Protein AF-A0A956ESA0-F1 (afdb_monomer)

Secondary structure (DSSP, 8-state):
------------PPPPP-PPPP----HHHHHHHHHHHHHHHHHHHHHHHHHHHHHHHTTTTS-SSEEEEEEEEE--------HHHHHHHHHHHTT-SSPPSEEEEEETTEEEEE-TTS-EEEEETTT-EEEEEEEEE-HHHHHHHHHHTTTTGGGT---

Nearest PDB structures (foldseek):
  7q3d-assembly1_A  TM=7.750E-01  e=1.533E+00  Homo sapiens
  7ycx-assembly1_K  TM=2.652E-01  e=1.057E-01  Homo sapiens
  5v8w-assembly2_D  TM=3.444E-01  e=6.955E-01  Homo sapiens
  7bfq-assembly1_B  TM=2.692E-01  e=4.829E-01  Homo sapiens
  7t3b-assembly1_E  TM=1.910E-01  e=1.442E+00  Homo sapiens

Foldseek 3Di:
DDDDDDPDDDPDDDDDDDDDDDDDPPVVVVVVVVVVVVVVVVVVLVVLLVVLVVQVVCCVVPNLFKDKDKDKDAQAADPDDDQQVVQVSLCVSVVPPFGFPDWAAPDPQWIWTATPQQKIWIAGRHGRMIIIIGIDTPVSSNVSNCVNVVVVVVVPDPD

Solvent-accessible surface area (backbone atoms only — not comparable to full-atom values): 9514 Å² total; per-residue (Å²): 134,89,83,88,84,79,86,81,83,74,82,79,76,80,76,79,81,81,77,78,81,79,81,76,78,67,59,68,64,50,53,51,52,50,52,51,53,49,47,53,51,51,52,52,50,50,53,51,50,52,54,28,52,53,41,60,74,39,40,89,83,45,57,57,41,44,45,83,44,78,48,80,48,74,74,49,57,55,97,67,84,53,50,69,59,46,38,50,51,53,32,60,77,68,63,51,94,62,66,66,70,47,57,45,77,77,51,101,50,32,31,40,34,34,35,82,79,61,33,37,33,41,36,29,36,78,67,13,42,30,44,35,40,33,59,46,72,35,62,70,49,37,50,42,36,41,59,70,71,50,72,58,54,75,82,77,56,90,125

Structure (mmCIF, N/CA/C/O backbone):
data_AF-A0A956ESA0-F1
#
_entry.id   AF-A0A956ESA0-F1
#
loop_
_atom_site.group_PDB
_atom_site.id
_atom_site.type_symbol
_atom_site.label_atom_id
_atom_site.label_alt_id
_atom_site.label_comp_id
_atom_site.label_asym_id
_atom_site.label_entity_id
_atom_site.label_seq_id
_atom_site.pdbx_PDB_ins_code
_atom_site.Cartn_x
_atom_site.Cartn_y
_atom_site.Cartn_z
_atom_site.occupancy
_atom_site.B_iso_or_equiv
_atom_site.auth_seq_id
_atom_site.auth_comp_id
_atom_site.auth_asym_id
_atom_site.auth_atom_id
_atom_site.pdbx_PDB_model_num
ATOM 1 N N . MET A 1 1 ? 108.215 -12.595 -37.452 1.00 40.91 1 MET A N 1
ATOM 2 C CA . MET A 1 1 ? 108.091 -11.361 -36.658 1.00 40.91 1 MET A CA 1
ATOM 3 C C . MET A 1 1 ? 106.618 -11.185 -36.362 1.00 40.91 1 MET A C 1
ATOM 5 O O . MET A 1 1 ? 105.825 -11.243 -37.292 1.00 40.91 1 MET A O 1
ATOM 9 N N . SER A 1 2 ? 106.279 -11.131 -35.085 1.00 50.38 2 SER A N 1
ATOM 10 C CA . SER A 1 2 ? 104.951 -10.883 -34.528 1.00 50.38 2 SER A CA 1
ATOM 11 C C . SER A 1 2 ? 104.383 -9.552 -35.022 1.00 50.38 2 SER A C 1
ATOM 13 O O . SER A 1 2 ? 105.165 -8.621 -35.127 1.00 50.38 2 SER A O 1
ATOM 15 N N . GLU A 1 3 ? 103.069 -9.438 -35.227 1.00 49.62 3 GLU A N 1
ATOM 16 C CA . GLU A 1 3 ? 102.300 -8.302 -34.699 1.00 49.62 3 GLU A CA 1
ATOM 17 C C . GLU A 1 3 ? 100.796 -8.611 -34.734 1.00 49.62 3 GLU A C 1
ATOM 19 O O . GLU A 1 3 ? 100.263 -9.172 -35.689 1.00 49.62 3 GLU A O 1
ATOM 24 N N . THR A 1 4 ? 100.151 -8.323 -33.613 1.00 55.06 4 THR A N 1
ATOM 25 C CA . THR A 1 4 ? 98.722 -8.438 -33.328 1.00 55.06 4 THR A CA 1
ATOM 26 C C . THR A 1 4 ? 97.945 -7.328 -34.023 1.00 55.06 4 THR A C 1
ATOM 28 O O . THR A 1 4 ? 98.370 -6.181 -33.927 1.00 55.06 4 THR A O 1
ATOM 31 N N . ASP A 1 5 ? 96.763 -7.615 -34.571 1.00 53.38 5 ASP A N 1
ATOM 32 C CA . ASP A 1 5 ? 95.717 -6.592 -34.594 1.00 53.38 5 ASP A CA 1
ATOM 33 C C . ASP A 1 5 ? 94.330 -7.192 -34.342 1.00 53.38 5 ASP A C 1
ATOM 35 O O . ASP A 1 5 ? 93.989 -8.290 -34.784 1.00 53.38 5 ASP A O 1
ATOM 39 N N . THR A 1 6 ? 93.588 -6.484 -33.508 1.00 59.25 6 THR A N 1
ATOM 40 C CA . THR A 1 6 ? 92.369 -6.904 -32.816 1.00 59.25 6 THR A CA 1
ATOM 41 C C . THR A 1 6 ? 91.166 -6.725 -33.743 1.00 59.25 6 THR A C 1
ATOM 43 O O . THR A 1 6 ? 91.068 -5.673 -34.369 1.00 59.25 6 THR A O 1
ATOM 46 N N . PRO A 1 7 ? 90.197 -7.658 -33.837 1.00 55.59 7 PRO A N 1
ATOM 47 C CA . PRO A 1 7 ? 88.960 -7.346 -34.533 1.00 55.59 7 PRO A CA 1
ATOM 48 C C . PRO A 1 7 ? 88.103 -6.445 -33.637 1.00 55.59 7 PRO A C 1
ATOM 50 O O . PRO A 1 7 ? 87.658 -6.837 -32.558 1.00 55.59 7 PRO A O 1
ATOM 53 N N . GLU A 1 8 ? 87.922 -5.217 -34.105 1.00 58.00 8 GLU A N 1
ATOM 54 C CA . GLU A 1 8 ? 87.064 -4.168 -33.566 1.00 58.00 8 GLU A CA 1
ATOM 55 C C . GLU A 1 8 ? 85.619 -4.682 -33.393 1.00 58.00 8 GLU A C 1
ATOM 57 O O . GLU A 1 8 ? 84.937 -5.049 -34.355 1.00 58.00 8 GLU A O 1
ATOM 62 N N . ASP A 1 9 ? 85.163 -4.752 -32.140 1.00 58.34 9 ASP A N 1
ATOM 63 C CA . ASP A 1 9 ? 83.815 -5.177 -31.757 1.00 58.34 9 ASP A CA 1
ATOM 64 C C . ASP A 1 9 ? 82.790 -4.144 -32.246 1.00 58.34 9 ASP A C 1
ATOM 66 O O . ASP A 1 9 ? 82.629 -3.056 -31.690 1.00 58.34 9 ASP A O 1
ATOM 70 N N . THR A 1 10 ? 82.114 -4.462 -33.348 1.00 58.53 10 THR A N 1
ATOM 71 C CA . THR A 1 10 ? 81.068 -3.612 -33.914 1.00 58.53 10 THR A CA 1
ATOM 72 C C . THR A 1 10 ? 79.851 -3.643 -32.982 1.00 58.53 10 THR A C 1
ATOM 74 O O . THR A 1 10 ? 79.296 -4.723 -32.750 1.00 58.53 10 THR A O 1
ATOM 77 N N . PRO A 1 11 ? 79.341 -2.505 -32.470 1.00 56.19 11 PRO A N 1
ATOM 78 C CA . PRO A 1 11 ? 78.202 -2.536 -31.566 1.00 56.19 11 PRO A CA 1
ATOM 79 C C . PRO A 1 11 ? 76.953 -2.975 -32.336 1.00 56.19 11 PRO A C 1
ATOM 81 O O . PRO A 1 11 ? 76.399 -2.236 -33.153 1.00 56.19 11 PRO A O 1
ATOM 84 N N . LYS A 1 12 ? 76.481 -4.197 -32.065 1.00 59.91 12 LYS A N 1
ATOM 85 C CA . LYS A 1 12 ? 75.192 -4.703 -32.554 1.00 59.91 12 LYS A CA 1
ATOM 86 C C . LYS A 1 12 ? 74.085 -3.753 -32.085 1.00 59.91 12 LYS A C 1
ATOM 88 O O . LYS A 1 12 ? 73.730 -3.723 -30.905 1.00 59.91 12 LYS A O 1
ATOM 93 N N . ALA A 1 13 ? 73.541 -2.969 -33.014 1.00 60.22 13 ALA A N 1
ATOM 94 C CA . ALA A 1 13 ? 72.432 -2.061 -32.758 1.00 60.22 13 ALA A CA 1
ATOM 95 C C . ALA A 1 13 ? 71.250 -2.828 -32.136 1.00 60.22 13 ALA A C 1
ATOM 97 O O . ALA A 1 13 ? 70.755 -3.808 -32.700 1.00 60.22 13 ALA A O 1
ATOM 98 N N . LYS A 1 14 ? 70.796 -2.391 -30.954 1.00 62.66 14 LYS A N 1
ATOM 99 C CA . LYS A 1 14 ? 69.600 -2.938 -30.302 1.00 62.66 14 LYS A CA 1
ATOM 100 C C . LYS A 1 14 ? 68.391 -2.715 -31.215 1.00 62.66 14 LYS A C 1
ATOM 102 O O . LYS A 1 14 ? 68.065 -1.582 -31.556 1.00 62.66 14 LYS A O 1
ATOM 107 N N . SER A 1 15 ? 67.736 -3.809 -31.596 1.00 56.75 15 SER A N 1
ATOM 108 C CA . SER A 1 15 ? 66.503 -3.800 -32.389 1.00 56.75 15 SER A CA 1
ATOM 109 C C . SER A 1 15 ? 65.405 -2.997 -31.664 1.00 56.75 15 SER A C 1
ATOM 111 O O . SER A 1 15 ? 65.262 -3.158 -30.447 1.00 56.75 15 SER A O 1
ATOM 113 N N . PRO A 1 16 ? 64.634 -2.124 -32.343 1.00 56.75 16 PRO A N 1
ATOM 114 C CA . PRO A 1 16 ? 63.650 -1.281 -31.674 1.00 56.75 16 PRO A CA 1
ATOM 115 C C . PRO A 1 16 ? 62.495 -2.131 -31.131 1.00 56.75 16 PRO A C 1
ATOM 117 O O . PRO A 1 16 ? 61.918 -2.961 -31.836 1.00 56.75 16 PRO A O 1
ATOM 120 N N . ALA A 1 17 ? 62.157 -1.921 -29.856 1.00 64.81 17 ALA A N 1
ATOM 121 C CA . ALA A 1 17 ? 61.054 -2.595 -29.183 1.00 64.81 17 ALA A CA 1
ATOM 122 C C . ALA A 1 17 ? 59.740 -2.400 -29.962 1.00 64.81 17 ALA A C 1
ATOM 124 O O . ALA A 1 17 ? 59.294 -1.274 -30.186 1.00 64.81 17 ALA A O 1
ATOM 125 N N . GLN A 1 18 ? 59.114 -3.505 -30.373 1.00 65.19 18 GLN A N 1
ATOM 126 C CA . GLN A 1 18 ? 57.852 -3.493 -31.110 1.00 65.19 18 GLN A CA 1
ATOM 127 C C . GLN A 1 18 ? 56.739 -2.886 -30.239 1.00 65.19 18 GLN A C 1
ATOM 129 O O . GLN A 1 18 ? 56.363 -3.438 -29.202 1.00 65.19 18 GLN A O 1
ATOM 134 N N . ALA A 1 19 ? 56.197 -1.739 -30.655 1.00 67.50 19 ALA A N 1
ATOM 135 C CA . ALA A 1 19 ? 55.071 -1.105 -29.979 1.00 67.50 19 ALA A CA 1
ATOM 136 C C . ALA A 1 19 ? 53.807 -1.975 -30.116 1.00 67.50 19 ALA A C 1
ATOM 138 O O . ALA A 1 19 ? 53.374 -2.297 -31.224 1.00 67.50 19 ALA A O 1
ATOM 139 N N . LYS A 1 20 ? 53.193 -2.349 -28.984 1.00 67.56 20 LYS A N 1
ATOM 140 C CA . LYS A 1 20 ? 51.954 -3.146 -28.963 1.00 67.56 20 LYS A CA 1
ATOM 141 C C . LYS A 1 20 ? 50.825 -2.391 -29.691 1.00 67.56 20 LYS A C 1
ATOM 143 O O . LYS A 1 20 ? 50.603 -1.214 -29.391 1.00 67.56 20 LYS A O 1
ATOM 148 N N . PRO A 1 21 ? 50.070 -3.031 -30.603 1.00 63.75 21 PRO A N 1
ATOM 149 C CA . PRO A 1 21 ? 49.022 -2.346 -31.350 1.00 63.75 21 PRO A CA 1
ATOM 150 C C . PRO A 1 21 ? 47.895 -1.897 -30.410 1.00 63.75 21 PRO A C 1
ATOM 152 O O . PRO A 1 21 ? 47.328 -2.698 -29.662 1.00 63.75 21 PRO A O 1
ATOM 155 N N . LYS A 1 22 ? 47.538 -0.607 -30.457 1.00 69.25 22 LYS A N 1
ATOM 156 C CA . LYS A 1 22 ? 46.385 -0.074 -29.717 1.00 69.25 22 LYS A CA 1
ATOM 157 C C . LYS A 1 22 ? 45.102 -0.684 -30.291 1.00 69.25 22 LYS A C 1
ATOM 159 O O . LYS A 1 22 ? 44.777 -0.467 -31.460 1.00 69.25 22 LYS A O 1
ATOM 164 N N . LYS A 1 23 ? 44.363 -1.450 -29.478 1.00 71.69 23 LYS A N 1
ATOM 165 C CA . LYS A 1 23 ? 43.055 -2.006 -29.864 1.00 71.69 23 LYS A CA 1
ATOM 166 C C . LYS A 1 23 ? 42.113 -0.855 -30.232 1.00 71.69 23 LYS A C 1
ATOM 168 O O . LYS A 1 23 ? 41.747 -0.055 -29.377 1.00 71.69 23 LYS A O 1
ATOM 173 N N . LYS A 1 24 ? 41.704 -0.780 -31.501 1.00 73.00 24 LYS A N 1
ATOM 174 C CA . LYS A 1 24 ? 40.678 0.170 -31.949 1.00 73.00 24 LYS A CA 1
ATOM 175 C C . LYS A 1 24 ? 39.338 -0.238 -31.330 1.00 73.00 24 LYS A C 1
ATOM 177 O O . LYS A 1 24 ? 38.847 -1.337 -31.593 1.00 73.00 24 LYS A O 1
ATOM 182 N N . LEU A 1 25 ? 38.761 0.631 -30.500 1.00 72.44 25 LEU A N 1
ATOM 183 C CA . LEU A 1 25 ? 37.412 0.449 -29.964 1.00 72.44 25 LEU A CA 1
ATOM 184 C C . LEU A 1 25 ? 36.427 0.308 -31.129 1.00 72.44 25 LEU A C 1
ATOM 186 O O . LEU A 1 25 ? 36.334 1.176 -31.998 1.00 72.44 25 LEU A O 1
ATOM 190 N N . LYS A 1 26 ? 35.693 -0.806 -31.168 1.00 81.31 26 LYS A N 1
ATOM 191 C CA . LYS A 1 26 ? 34.692 -1.058 -32.206 1.00 81.31 26 LYS A CA 1
ATOM 192 C C . LYS A 1 26 ? 33.419 -0.276 -31.860 1.00 81.31 26 LYS A C 1
ATOM 194 O O . LYS A 1 26 ? 32.505 -0.822 -31.261 1.00 81.31 26 LYS A O 1
ATOM 199 N N . TRP A 1 27 ? 33.346 0.996 -32.242 1.00 87.50 27 TRP A N 1
ATOM 200 C CA . TRP A 1 27 ? 32.209 1.879 -31.927 1.00 87.50 27 TRP A CA 1
ATOM 201 C C . TRP A 1 27 ? 30.866 1.399 -32.500 1.00 87.50 27 TRP A C 1
ATOM 203 O O . TRP A 1 27 ? 29.841 1.447 -31.833 1.00 87.50 27 TRP A O 1
ATOM 213 N N . ARG A 1 28 ? 30.865 0.866 -33.727 1.00 89.50 28 ARG A N 1
ATOM 214 C CA . ARG A 1 28 ? 29.639 0.414 -34.414 1.00 89.50 28 ARG A CA 1
ATOM 215 C C . ARG A 1 28 ? 28.867 -0.690 -33.665 1.00 89.50 28 ARG A C 1
ATOM 217 O O . ARG A 1 28 ? 27.652 -0.560 -33.544 1.00 89.50 28 ARG A O 1
ATOM 224 N N . PRO A 1 29 ? 29.492 -1.790 -33.194 1.00 91.31 29 PRO A N 1
ATOM 225 C CA . PRO A 1 29 ? 28.771 -2.790 -32.405 1.00 91.31 29 PRO A CA 1
ATOM 226 C C . PRO A 1 29 ? 28.303 -2.257 -31.047 1.00 91.31 29 PRO A C 1
ATOM 228 O O . PRO A 1 29 ? 27.215 -2.629 -30.628 1.00 91.31 29 PRO A O 1
ATOM 231 N N . TRP A 1 30 ? 29.050 -1.348 -30.412 1.00 94.12 30 TRP A N 1
ATOM 232 C CA . TRP A 1 30 ? 28.623 -0.701 -29.166 1.00 94.12 30 TRP A CA 1
ATOM 233 C C . TRP A 1 30 ? 27.371 0.157 -29.354 1.00 94.12 30 TRP A C 1
ATOM 235 O O . 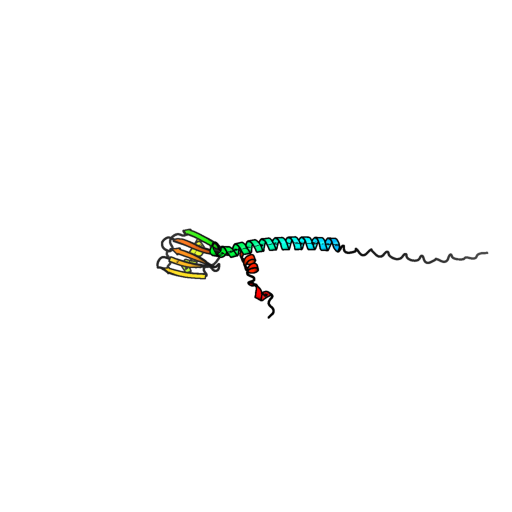TRP A 1 30 ? 26.416 0.007 -28.603 1.00 94.12 30 TRP A O 1
ATOM 245 N N . ILE A 1 31 ? 27.329 0.984 -30.402 1.00 95.44 31 ILE A N 1
ATOM 246 C CA . ILE A 1 31 ? 26.148 1.799 -30.724 1.00 95.44 31 ILE A CA 1
ATOM 247 C C . ILE A 1 31 ? 24.934 0.915 -31.028 1.00 95.44 31 ILE A C 1
ATOM 249 O O . ILE A 1 31 ? 23.838 1.221 -30.574 1.00 95.44 31 ILE A O 1
ATOM 253 N N . ARG A 1 32 ? 25.104 -0.196 -31.761 1.00 94.50 32 ARG A N 1
ATOM 254 C CA . ARG A 1 32 ? 23.985 -1.123 -32.016 1.00 94.50 32 ARG A CA 1
ATOM 255 C C . ARG A 1 32 ? 23.478 -1.793 -30.748 1.00 94.50 32 ARG A C 1
ATOM 257 O O . ARG A 1 32 ? 22.268 -1.905 -30.597 1.00 94.50 32 ARG A O 1
ATOM 264 N N . ALA A 1 33 ? 24.382 -2.246 -29.880 1.00 95.19 33 ALA A N 1
ATOM 265 C CA . ALA A 1 33 ? 24.000 -2.835 -28.602 1.00 95.19 33 ALA A CA 1
ATOM 266 C C . ALA A 1 33 ? 23.216 -1.813 -27.770 1.00 95.19 33 ALA A C 1
ATOM 268 O O . ALA A 1 33 ? 22.081 -2.079 -27.400 1.00 95.19 33 ALA A O 1
ATOM 269 N N . LEU A 1 34 ? 23.754 -0.600 -27.624 1.00 96.19 34 LEU A N 1
ATOM 270 C CA . LEU A 1 34 ? 23.100 0.474 -26.887 1.00 96.19 34 LEU A CA 1
ATOM 271 C C . LEU A 1 34 ? 21.736 0.857 -27.483 1.00 96.19 34 LEU A C 1
ATOM 273 O O . LEU A 1 34 ? 20.768 0.976 -26.746 1.00 96.19 34 LEU A O 1
ATOM 277 N N . HIS A 1 35 ? 21.631 1.023 -28.806 1.00 96.00 35 HIS A N 1
ATOM 278 C CA . HIS A 1 35 ? 20.364 1.364 -29.458 1.00 96.00 35 HIS A CA 1
ATOM 279 C C . HIS A 1 35 ? 19.306 0.279 -29.254 1.00 96.00 35 HIS A C 1
ATOM 281 O O . HIS A 1 35 ? 18.153 0.595 -28.981 1.00 96.00 35 HIS A O 1
ATOM 287 N N . ARG A 1 36 ? 19.696 -0.997 -29.354 1.00 96.44 36 ARG A N 1
ATOM 288 C CA . ARG A 1 36 ? 18.799 -2.122 -29.083 1.00 96.44 36 ARG A CA 1
ATOM 289 C C . ARG A 1 36 ? 18.324 -2.101 -27.633 1.00 96.44 36 ARG A C 1
ATOM 291 O O . ARG A 1 36 ? 17.131 -2.238 -27.392 1.00 96.44 36 ARG A O 1
ATOM 298 N N . ASP A 1 37 ? 19.239 -1.911 -26.690 1.00 97.38 37 ASP A N 1
ATOM 299 C CA . ASP A 1 37 ? 18.923 -1.969 -25.264 1.00 97.38 37 ASP A CA 1
ATOM 300 C C . ASP A 1 37 ? 18.045 -0.767 -24.848 1.00 97.38 37 ASP A C 1
ATOM 302 O O . ASP A 1 37 ? 17.044 -0.945 -24.154 1.00 97.38 37 ASP A O 1
ATOM 306 N N . ILE A 1 38 ? 18.324 0.436 -25.371 1.00 97.56 38 ILE A N 1
ATOM 307 C CA . ILE A 1 38 ? 17.446 1.615 -25.234 1.00 97.56 38 ILE A CA 1
ATOM 308 C C . ILE A 1 38 ? 16.093 1.374 -25.912 1.00 97.56 38 ILE A C 1
ATOM 310 O O . ILE A 1 38 ? 15.062 1.768 -25.375 1.00 97.56 38 ILE A O 1
ATOM 314 N N . GLY A 1 39 ? 16.073 0.724 -27.076 1.00 96.94 39 GLY A N 1
ATOM 315 C CA . GLY A 1 39 ? 14.842 0.382 -27.784 1.00 96.94 39 GLY A CA 1
ATOM 316 C C . GLY A 1 39 ? 13.946 -0.550 -26.968 1.00 96.94 39 GLY A C 1
ATOM 317 O O . GLY A 1 39 ? 12.759 -0.274 -26.811 1.00 96.94 39 GLY A O 1
ATOM 318 N N . TYR A 1 40 ? 14.510 -1.609 -26.380 1.00 97.44 40 TYR A N 1
ATOM 319 C CA . TYR A 1 40 ? 13.775 -2.499 -25.476 1.00 97.44 40 TYR A CA 1
ATOM 320 C C . TYR A 1 40 ? 13.263 -1.765 -24.239 1.00 97.44 40 TYR A C 1
ATOM 322 O O . TYR A 1 40 ? 12.116 -1.965 -23.843 1.00 97.44 40 TYR A O 1
ATOM 330 N N . PHE A 1 41 ? 14.073 -0.871 -23.673 1.00 96.12 41 PHE A N 1
ATOM 331 C CA . PHE A 1 41 ? 13.644 -0.022 -22.570 1.00 96.12 41 PHE A CA 1
ATOM 332 C C . PHE A 1 41 ? 12.470 0.889 -22.963 1.00 96.12 41 PHE A C 1
ATOM 334 O O . PHE A 1 41 ? 11.476 0.946 -22.243 1.00 96.12 41 PHE A O 1
ATOM 341 N N . ALA A 1 42 ? 12.540 1.545 -24.124 1.00 96.56 42 ALA A N 1
ATOM 342 C CA . ALA A 1 42 ? 11.480 2.416 -24.623 1.00 96.56 42 ALA A CA 1
ATOM 343 C C . ALA A 1 42 ? 10.166 1.654 -24.847 1.00 96.56 42 ALA A C 1
ATOM 345 O O . ALA A 1 42 ? 9.120 2.115 -24.399 1.00 96.56 42 ALA A O 1
ATOM 346 N N . ILE A 1 43 ? 10.219 0.466 -25.462 1.00 97.25 43 ILE A N 1
ATOM 347 C CA . ILE A 1 43 ? 9.037 -0.389 -25.658 1.00 97.25 43 ILE A CA 1
ATOM 348 C C . ILE A 1 43 ? 8.441 -0.803 -24.307 1.00 97.25 43 ILE A C 1
ATOM 350 O O . ILE A 1 43 ? 7.232 -0.690 -24.110 1.00 97.25 43 ILE A O 1
ATOM 354 N N . GLY A 1 44 ? 9.279 -1.241 -23.360 1.00 94.94 44 GLY A N 1
ATOM 355 C CA . GLY A 1 44 ? 8.835 -1.594 -22.010 1.00 94.94 44 GLY A CA 1
ATOM 356 C C . GLY A 1 44 ? 8.142 -0.425 -21.307 1.00 94.94 44 GLY A C 1
ATOM 357 O O . GLY A 1 44 ? 7.046 -0.588 -20.772 1.00 94.94 44 GLY A O 1
ATOM 358 N N . LEU A 1 45 ? 8.727 0.775 -21.383 1.00 91.56 45 LEU A N 1
ATOM 359 C CA . LEU A 1 45 ? 8.105 1.995 -20.868 1.00 91.56 45 LEU A CA 1
ATOM 360 C C . LEU A 1 45 ? 6.771 2.301 -21.552 1.00 91.56 45 LEU A C 1
ATOM 362 O O . LEU A 1 45 ? 5.822 2.659 -20.862 1.00 91.56 45 LEU A O 1
ATOM 366 N N . THR 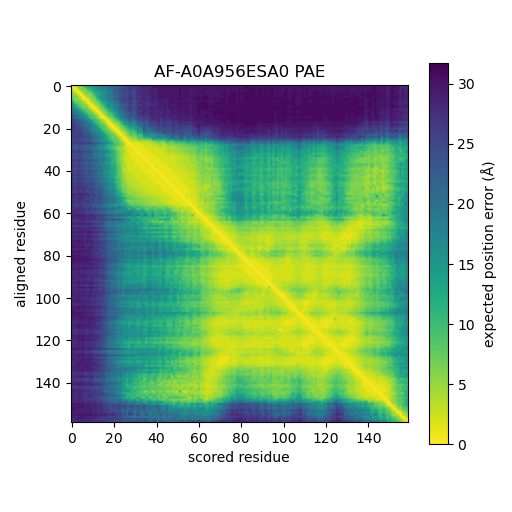A 1 46 ? 6.668 2.147 -22.875 1.00 92.38 46 THR A N 1
ATOM 367 C CA . THR A 1 46 ? 5.407 2.358 -23.601 1.00 92.38 46 THR A CA 1
ATOM 368 C C . THR A 1 46 ? 4.307 1.429 -23.093 1.00 92.38 46 THR A C 1
ATOM 370 O O . THR A 1 46 ? 3.204 1.898 -22.821 1.00 92.38 46 THR A O 1
ATOM 373 N N . VAL A 1 47 ? 4.600 0.137 -22.908 1.00 92.38 47 VAL A N 1
ATOM 374 C CA . VAL A 1 47 ? 3.624 -0.832 -22.381 1.00 92.38 47 VAL A CA 1
ATOM 375 C C . VAL A 1 47 ? 3.197 -0.462 -20.960 1.00 92.38 47 VAL A C 1
ATOM 377 O O . VAL A 1 47 ? 2.001 -0.391 -20.685 1.00 92.38 47 VAL A O 1
ATOM 380 N N . ILE A 1 48 ? 4.149 -0.161 -20.069 1.00 88.88 48 ILE A N 1
ATOM 381 C CA . ILE A 1 48 ? 3.850 0.264 -18.691 1.00 88.88 48 ILE A CA 1
ATOM 382 C C . ILE A 1 48 ? 2.985 1.531 -18.690 1.00 88.88 48 ILE A C 1
ATOM 384 O O . ILE A 1 48 ? 2.024 1.621 -17.929 1.00 88.88 48 ILE A O 1
ATOM 388 N N . TYR A 1 49 ? 3.290 2.501 -19.554 1.00 86.56 49 TYR A N 1
ATOM 389 C CA . TYR A 1 49 ? 2.554 3.759 -19.638 1.00 86.56 49 TYR A CA 1
ATOM 390 C C . TYR A 1 49 ? 1.130 3.568 -20.169 1.00 86.56 49 TYR A C 1
ATOM 392 O O . TYR A 1 49 ? 0.201 4.183 -19.649 1.00 86.56 49 TYR A O 1
ATOM 400 N N . ALA A 1 50 ? 0.945 2.692 -21.160 1.00 88.81 50 ALA A N 1
ATOM 401 C CA . ALA A 1 50 ? -0.369 2.349 -21.693 1.00 88.81 50 ALA A CA 1
ATOM 402 C C . ALA A 1 50 ? -1.243 1.646 -20.642 1.00 88.81 50 ALA A C 1
ATOM 404 O O . ALA A 1 50 ? -2.388 2.043 -20.431 1.00 88.81 50 ALA A O 1
ATOM 405 N N . LEU A 1 51 ? -0.690 0.651 -19.938 1.00 86.62 51 LEU A N 1
ATOM 406 C CA . LEU A 1 51 ? -1.392 -0.043 -18.852 1.00 86.62 51 LEU A CA 1
ATOM 407 C C . LEU A 1 51 ? -1.716 0.901 -17.689 1.00 86.62 51 LEU A C 1
ATOM 409 O O . LEU A 1 51 ? -2.810 0.837 -17.138 1.00 86.62 51 LEU A O 1
ATOM 413 N N . SER A 1 52 ? -0.792 1.803 -17.346 1.00 83.56 52 SER A N 1
ATOM 414 C CA . SER A 1 52 ? -1.016 2.841 -16.337 1.00 83.56 52 SER A CA 1
ATOM 415 C C . SER A 1 52 ? -2.168 3.768 -16.733 1.00 83.56 52 SER A C 1
ATOM 417 O O . SER A 1 52 ? -3.079 3.976 -15.940 1.00 83.56 52 SER A O 1
ATOM 419 N N . GLY A 1 53 ? -2.196 4.252 -17.979 1.00 82.12 53 GLY A N 1
ATOM 420 C CA . GLY A 1 53 ? -3.291 5.088 -18.479 1.00 82.12 53 GLY A CA 1
ATOM 421 C C . GLY A 1 53 ? -4.652 4.388 -18.421 1.00 82.12 53 GLY A C 1
ATOM 422 O O . GLY A 1 53 ? -5.630 4.989 -17.984 1.00 82.12 53 GLY A O 1
ATOM 423 N N . LEU A 1 54 ? -4.707 3.100 -18.780 1.00 84.31 54 LEU A N 1
ATOM 424 C CA . LEU A 1 54 ? -5.924 2.294 -18.642 1.00 84.31 54 LEU A CA 1
ATOM 425 C C . LEU A 1 54 ? -6.357 2.176 -17.173 1.00 84.31 54 LEU A C 1
ATOM 427 O O . LEU A 1 54 ? -7.521 2.405 -16.854 1.00 84.31 54 LEU A O 1
ATOM 431 N N . A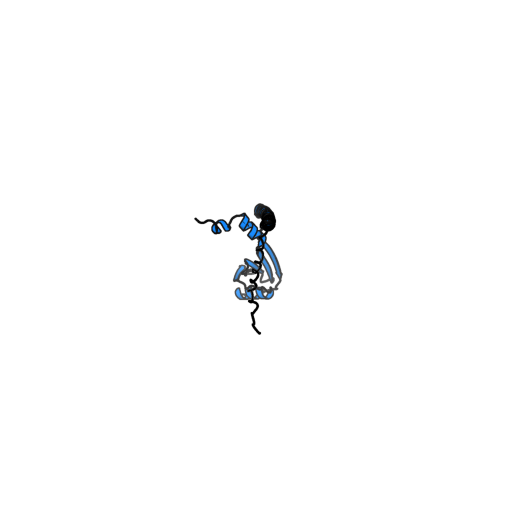LA A 1 55 ? -5.419 1.858 -16.280 1.00 82.25 55 ALA A N 1
ATOM 432 C CA . ALA A 1 55 ? -5.680 1.710 -14.853 1.00 82.25 55 ALA A CA 1
ATOM 433 C C . ALA A 1 55 ? -6.211 3.010 -14.224 1.00 82.25 55 ALA A C 1
ATOM 435 O O . ALA A 1 55 ? -7.154 2.980 -13.440 1.00 82.25 55 ALA A O 1
ATOM 436 N N . VAL A 1 56 ? -5.647 4.159 -14.601 1.00 79.69 56 VAL A N 1
ATOM 437 C CA . VAL A 1 56 ? -6.103 5.479 -14.137 1.00 79.69 56 VAL A CA 1
ATOM 438 C C . VAL A 1 56 ? -7.481 5.825 -14.675 1.00 79.69 56 VAL A C 1
ATOM 440 O O . VAL A 1 56 ? -8.297 6.371 -13.938 1.00 79.69 56 VAL A O 1
ATOM 443 N N . ASN A 1 57 ? -7.759 5.507 -15.938 1.00 83.69 57 ASN A N 1
ATOM 444 C CA . ASN A 1 57 ? -9.064 5.767 -16.535 1.00 83.69 57 ASN A CA 1
ATOM 445 C C . ASN A 1 57 ? -10.193 5.005 -15.818 1.00 83.69 57 ASN A C 1
ATOM 447 O O . ASN A 1 57 ? -11.304 5.514 -15.718 1.00 83.69 57 ASN A O 1
ATOM 451 N N . HIS A 1 58 ? -9.892 3.825 -15.271 1.00 82.62 58 HIS A N 1
ATOM 452 C CA . HIS A 1 58 ? -10.829 2.996 -14.508 1.00 82.62 58 HIS A CA 1
ATOM 453 C C . HIS A 1 58 ? -10.788 3.224 -12.989 1.00 82.62 58 HIS A C 1
ATOM 455 O O . HIS A 1 58 ? -11.367 2.438 -12.246 1.00 82.62 58 HIS A O 1
ATOM 461 N N . ILE A 1 59 ? -10.159 4.301 -12.499 1.00 81.44 59 ILE A N 1
ATOM 462 C CA . ILE A 1 59 ? -10.018 4.542 -11.050 1.00 81.44 59 ILE A CA 1
ATOM 463 C C . ILE A 1 59 ? -11.357 4.641 -10.301 1.00 81.44 59 ILE A C 1
ATOM 465 O O . ILE A 1 59 ? -11.412 4.355 -9.109 1.00 81.44 59 ILE A O 1
ATOM 469 N N . ALA A 1 60 ? -12.429 5.042 -10.994 1.00 76.75 60 ALA A N 1
ATOM 470 C CA . ALA A 1 60 ? -13.776 5.094 -10.431 1.00 76.75 60 ALA A CA 1
ATOM 471 C C . ALA A 1 60 ? -14.411 3.700 -10.270 1.00 76.75 60 ALA A C 1
ATOM 473 O O . ALA A 1 60 ? -15.226 3.511 -9.372 1.00 76.75 60 ALA A O 1
ATOM 474 N N . ASP A 1 61 ? -14.022 2.738 -11.111 1.00 81.19 61 ASP A N 1
ATOM 475 C CA . ASP A 1 61 ? -14.507 1.355 -11.062 1.00 81.19 61 ASP A CA 1
ATOM 476 C C . ASP A 1 61 ? -13.664 0.503 -10.099 1.00 81.19 61 ASP A C 1
ATOM 478 O O . ASP A 1 61 ? -14.164 -0.408 -9.441 1.00 81.19 61 ASP A O 1
ATOM 482 N N . TRP A 1 62 ? -12.361 0.786 -10.025 1.00 76.81 62 TRP A N 1
ATOM 483 C CA . TRP A 1 62 ? -11.394 0.050 -9.221 1.00 76.81 62 TRP A CA 1
ATOM 484 C C . TRP A 1 62 ? -10.180 0.920 -8.918 1.00 76.81 62 TRP A C 1
ATOM 486 O O . TRP A 1 62 ? -9.544 1.423 -9.840 1.00 76.81 62 TRP A O 1
ATOM 496 N N . ASP A 1 63 ? -9.795 1.043 -7.645 1.00 82.00 63 ASP A N 1
ATOM 497 C CA . ASP A 1 63 ? -8.567 1.754 -7.287 1.00 82.00 63 ASP A CA 1
ATOM 498 C C . ASP A 1 63 ? -7.334 0.923 -7.697 1.00 82.00 63 ASP A C 1
ATOM 500 O O . ASP A 1 63 ? -7.071 -0.131 -7.106 1.00 82.00 63 ASP A O 1
ATOM 504 N N . PRO A 1 64 ? -6.535 1.358 -8.691 1.00 79.69 64 PRO A N 1
ATOM 505 C CA . PRO A 1 64 ? -5.350 0.627 -9.113 1.00 79.69 64 PRO A CA 1
ATOM 506 C C . PRO A 1 64 ? -4.188 0.791 -8.126 1.00 79.69 64 PRO A C 1
ATOM 508 O O . PRO A 1 64 ? -3.268 -0.030 -8.127 1.00 79.69 64 PRO A O 1
ATOM 511 N N . ASN A 1 65 ? -4.210 1.832 -7.288 1.00 81.75 65 ASN A N 1
ATOM 512 C CA . ASN A 1 65 ? -3.127 2.160 -6.368 1.00 81.75 65 ASN A CA 1
ATOM 513 C C . ASN A 1 65 ? -3.173 1.327 -5.093 1.00 81.75 65 ASN A C 1
ATOM 515 O O . ASN A 1 65 ? -2.120 1.159 -4.478 1.00 81.75 65 ASN A O 1
ATOM 519 N N . PHE A 1 66 ? -4.349 0.828 -4.708 1.00 85.50 66 PHE A N 1
ATOM 520 C CA . PHE A 1 66 ? -4.558 0.130 -3.446 1.00 85.50 66 PHE A CA 1
ATOM 521 C C . PHE A 1 66 ? -5.334 -1.177 -3.625 1.00 85.50 66 PHE A C 1
ATOM 523 O O . PHE A 1 66 ? -6.233 -1.298 -4.457 1.00 85.50 66 PHE A O 1
ATOM 530 N N . THR A 1 67 ? -4.980 -2.178 -2.828 1.00 85.06 67 THR A N 1
ATOM 531 C CA . THR A 1 67 ? -5.798 -3.369 -2.597 1.00 85.06 67 THR A CA 1
ATOM 532 C C . THR A 1 67 ? -6.537 -3.179 -1.281 1.00 85.06 67 THR A C 1
ATOM 534 O O . THR A 1 67 ? -5.902 -2.881 -0.274 1.00 85.06 67 THR A O 1
ATOM 537 N N . GLN A 1 68 ? -7.860 -3.348 -1.298 1.00 87.62 68 GLN A N 1
ATOM 538 C CA . GLN A 1 68 ? -8.671 -3.342 -0.082 1.00 87.62 68 GLN A CA 1
ATOM 539 C C . GLN A 1 68 ? -8.440 -4.642 0.686 1.00 87.62 68 GLN A C 1
ATOM 541 O O . GLN A 1 68 ? -8.441 -5.722 0.091 1.00 87.62 68 GLN A O 1
ATOM 546 N N . ILE A 1 69 ? -8.251 -4.526 1.992 1.00 89.25 69 ILE A N 1
ATOM 547 C CA . ILE A 1 69 ? -8.151 -5.644 2.920 1.00 89.25 69 ILE A CA 1
ATOM 548 C C . ILE A 1 69 ? -9.419 -5.636 3.754 1.00 89.25 69 ILE A C 1
ATOM 550 O O . ILE A 1 69 ? -9.739 -4.629 4.379 1.00 89.25 69 ILE A O 1
ATOM 554 N N . GLU A 1 70 ? -10.120 -6.763 3.751 1.00 92.88 70 GLU A N 1
ATOM 555 C CA . GLU A 1 70 ? -11.199 -7.043 4.688 1.00 92.88 70 GLU A CA 1
ATOM 556 C C . GLU A 1 70 ? -10.986 -8.454 5.231 1.00 92.88 70 GLU A C 1
ATOM 558 O O . GLU A 1 70 ? -11.025 -9.431 4.476 1.00 92.88 70 GLU A O 1
ATOM 563 N N . GLN A 1 71 ? -10.699 -8.568 6.525 1.00 92.56 71 GLN A N 1
ATOM 564 C CA . GLN A 1 71 ? -10.458 -9.850 7.184 1.00 92.56 71 GLN A CA 1
ATOM 565 C C . GLN A 1 71 ? -11.276 -9.933 8.467 1.00 92.56 71 GLN A C 1
ATOM 567 O O . GLN A 1 71 ? -11.462 -8.948 9.173 1.00 92.56 71 GLN A O 1
ATOM 572 N N . ARG A 1 72 ? -11.822 -11.117 8.744 1.00 94.50 72 ARG A N 1
ATOM 573 C CA . ARG A 1 72 ? -12.659 -11.361 9.919 1.00 94.50 72 ARG A CA 1
ATOM 574 C C . ARG A 1 72 ? -11.958 -12.353 10.822 1.00 94.50 72 ARG A C 1
ATOM 576 O O . ARG A 1 72 ? -11.556 -13.421 10.362 1.00 94.50 72 ARG A O 1
ATOM 583 N N . TYR A 1 73 ? -11.855 -11.999 12.091 1.00 93.81 73 TYR A N 1
ATOM 584 C CA . TYR A 1 73 ? -11.282 -12.841 13.126 1.00 93.81 73 TYR A CA 1
ATOM 585 C C . TYR A 1 73 ? -12.264 -12.994 14.272 1.00 93.81 73 TYR A C 1
ATOM 587 O O . TYR A 1 73 ? -13.160 -12.175 14.471 1.00 93.81 73 TYR A O 1
ATOM 595 N N . GLU A 1 74 ? -12.056 -14.041 15.052 1.00 93.31 74 GLU A N 1
ATOM 596 C CA . GLU A 1 74 ? -12.817 -14.298 16.260 1.00 93.31 74 GLU A CA 1
ATOM 597 C C . GLU A 1 74 ? -11.820 -14.605 17.369 1.00 93.31 74 GLU A C 1
ATOM 599 O O . GLU A 1 74 ? -11.086 -15.592 17.313 1.00 93.31 74 GLU A O 1
ATOM 604 N N . ILE A 1 75 ? -11.734 -13.697 18.338 1.00 92.69 75 ILE A N 1
ATOM 605 C CA . ILE A 1 75 ? -10.726 -13.741 19.403 1.00 92.69 75 ILE A CA 1
ATOM 606 C C . ILE A 1 75 ? -11.337 -14.045 20.778 1.00 92.69 75 ILE A C 1
ATOM 608 O O . ILE A 1 75 ? -10.629 -14.056 21.790 1.00 92.69 75 ILE A O 1
ATOM 612 N N . GLY A 1 76 ? -12.645 -14.319 20.809 1.00 89.62 76 GLY A N 1
ATOM 613 C CA . GLY A 1 76 ? -13.440 -14.508 22.019 1.00 89.62 76 GLY A CA 1
ATOM 614 C C . GLY A 1 76 ? -13.658 -13.207 22.803 1.00 89.62 76 GLY A C 1
ATOM 615 O O . GLY A 1 76 ? -12.942 -12.225 22.575 1.00 89.62 76 GLY A O 1
ATOM 616 N N . PRO A 1 77 ? -14.641 -13.187 23.718 1.00 91.44 77 PRO A N 1
ATOM 617 C CA . PRO A 1 77 ? -14.988 -11.998 24.487 1.00 91.44 77 PRO A CA 1
ATOM 618 C C . PRO A 1 77 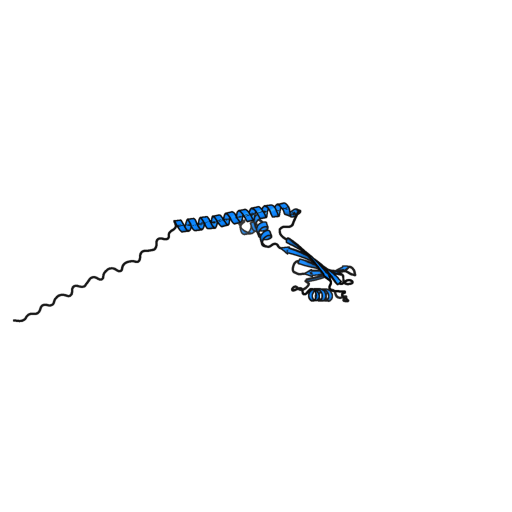? -13.791 -11.436 25.257 1.00 91.44 77 PRO A C 1
ATOM 620 O O . PRO A 1 77 ? -12.870 -12.166 25.648 1.00 91.44 77 PRO A O 1
ATOM 623 N N . ILE A 1 78 ? -13.809 -10.121 25.453 1.00 90.44 78 ILE A N 1
ATOM 624 C CA . ILE A 1 78 ? -12.780 -9.383 26.184 1.00 90.44 78 ILE A CA 1
ATOM 625 C C . ILE A 1 78 ? -13.450 -8.754 27.403 1.00 90.44 78 ILE A C 1
ATOM 627 O O . ILE A 1 78 ? -14.284 -7.867 27.261 1.00 90.44 78 ILE A O 1
ATOM 631 N N . GLU A 1 79 ? -13.090 -9.231 28.591 1.00 86.94 79 GLU A N 1
ATOM 632 C CA . GLU A 1 79 ? -13.529 -8.659 29.868 1.00 86.94 79 GLU A CA 1
ATOM 633 C C . GLU A 1 79 ? -12.472 -7.665 30.362 1.00 86.94 79 GLU A C 1
ATOM 635 O O . GLU A 1 79 ? -11.729 -7.936 31.300 1.00 86.94 79 GLU A O 1
ATOM 640 N N . GLU A 1 80 ? -12.349 -6.542 29.660 1.00 89.19 80 GLU A N 1
ATOM 641 C CA . GLU A 1 80 ? -11.462 -5.436 30.023 1.00 89.19 80 GLU A CA 1
ATOM 642 C C . GLU A 1 80 ? -12.169 -4.118 29.702 1.00 89.19 80 GLU A C 1
ATOM 644 O O . GLU A 1 80 ? -12.893 -4.024 28.711 1.00 89.19 80 GLU A O 1
ATOM 649 N N . GLU A 1 81 ? -11.980 -3.108 30.546 1.00 85.38 81 GLU A N 1
ATOM 650 C CA . GLU A 1 81 ? -12.605 -1.793 30.378 1.00 85.38 81 GLU A CA 1
ATOM 651 C C . GLU A 1 81 ? -11.620 -0.771 29.801 1.00 85.38 81 GLU A C 1
ATOM 653 O O . GLU A 1 81 ? -12.035 0.107 29.031 1.00 85.38 81 GLU A O 1
ATOM 658 N N . ASP A 1 82 ? -10.331 -0.922 30.132 1.00 90.19 82 ASP A N 1
ATOM 659 C CA . ASP A 1 82 ? -9.258 -0.034 29.695 1.00 90.19 82 ASP A CA 1
ATOM 660 C C . ASP A 1 82 ? -8.947 -0.198 28.201 1.00 90.19 82 ASP A C 1
ATOM 662 O O . ASP A 1 82 ? -8.595 -1.273 27.713 1.00 90.19 82 ASP A O 1
ATOM 666 N N . GLU A 1 83 ? -9.057 0.901 27.457 1.00 88.56 83 GLU A N 1
ATOM 667 C CA . GLU A 1 83 ? -8.929 0.911 25.996 1.00 88.56 83 GLU A CA 1
ATOM 668 C C . GLU A 1 83 ? -7.517 0.525 25.541 1.00 88.56 83 GLU A C 1
ATOM 670 O O . GLU A 1 83 ? -7.349 -0.244 24.590 1.00 88.56 83 GLU A O 1
ATOM 675 N N . GLU A 1 84 ? -6.487 0.978 26.260 1.00 88.50 84 GLU A N 1
ATOM 676 C CA . GLU A 1 84 ? -5.099 0.657 25.935 1.00 88.50 84 GLU A CA 1
ATOM 677 C C . GLU A 1 84 ? -4.798 -0.834 26.179 1.00 88.50 84 GLU A C 1
ATOM 679 O O . GLU A 1 84 ? -4.114 -1.482 25.376 1.00 88.50 84 GLU A O 1
ATOM 684 N N . ALA A 1 85 ? -5.327 -1.402 27.265 1.00 89.81 85 ALA A N 1
ATOM 685 C CA . ALA A 1 85 ? -5.238 -2.825 27.570 1.00 89.81 85 ALA A CA 1
ATOM 686 C C . ALA A 1 85 ? -5.980 -3.680 26.533 1.00 89.81 85 ALA A C 1
ATOM 688 O O . ALA A 1 85 ? -5.414 -4.665 26.047 1.00 89.81 85 ALA A O 1
ATOM 689 N N . ILE A 1 86 ? -7.184 -3.276 26.111 1.00 90.31 86 ILE A N 1
ATOM 690 C CA . ILE A 1 86 ? -7.933 -3.953 25.041 1.00 90.31 86 ILE A CA 1
ATOM 691 C C . ILE A 1 86 ? -7.114 -3.976 23.750 1.00 90.31 86 ILE A C 1
ATOM 693 O O . ILE A 1 86 ? -6.952 -5.040 23.149 1.00 90.31 86 ILE A O 1
ATOM 697 N N . GLY A 1 87 ? -6.537 -2.840 23.344 1.00 90.25 87 GLY A N 1
ATOM 698 C CA . GLY A 1 87 ? -5.682 -2.770 22.156 1.00 90.25 87 GLY A CA 1
ATOM 699 C C . GLY A 1 87 ? -4.519 -3.765 22.211 1.00 90.25 87 GLY A C 1
ATOM 700 O O . GLY A 1 87 ? -4.256 -4.474 21.237 1.00 90.25 87 GLY A O 1
ATOM 701 N N . LYS A 1 88 ? -3.850 -3.878 23.366 1.00 91.19 88 LYS A N 1
ATOM 702 C CA . LYS A 1 88 ? -2.752 -4.839 23.574 1.00 91.19 88 LYS A CA 1
ATOM 703 C C . LYS A 1 88 ? -3.227 -6.290 23.489 1.00 91.19 88 LYS A C 1
ATOM 705 O O . LYS A 1 88 ? -2.576 -7.086 22.816 1.00 91.19 88 LYS A O 1
ATOM 710 N N . ILE A 1 89 ? -4.361 -6.621 24.110 1.00 92.19 89 ILE A N 1
ATOM 711 C CA . ILE A 1 89 ? -4.952 -7.968 24.064 1.00 92.19 89 ILE A CA 1
ATOM 712 C C . ILE A 1 89 ? -5.300 -8.351 22.623 1.00 92.19 89 ILE A C 1
ATOM 714 O O . ILE A 1 89 ? -4.985 -9.455 22.181 1.00 92.19 89 ILE A O 1
ATOM 718 N N . VAL A 1 90 ? -5.931 -7.442 21.877 1.00 92.06 90 VAL A N 1
ATOM 719 C CA . VAL A 1 90 ? -6.291 -7.661 20.469 1.00 92.06 90 VAL A CA 1
ATOM 720 C C . VAL A 1 90 ? -5.034 -7.898 19.633 1.00 92.06 90 VAL A C 1
ATOM 722 O O . VAL A 1 90 ? -4.975 -8.874 18.884 1.00 92.06 90 VAL A O 1
ATOM 725 N N . ALA A 1 91 ? -4.005 -7.064 19.803 1.00 92.12 91 ALA A N 1
ATOM 726 C CA . ALA A 1 91 ? -2.744 -7.207 19.084 1.00 92.12 91 ALA A CA 1
ATOM 727 C C . ALA A 1 91 ? -2.028 -8.530 19.397 1.00 92.12 91 ALA A C 1
ATOM 729 O O . ALA A 1 91 ? -1.514 -9.181 18.487 1.00 92.12 91 ALA A O 1
ATOM 730 N N . GLU A 1 92 ? -2.034 -8.966 20.658 1.00 92.44 92 GLU A N 1
ATOM 731 C CA . GLU A 1 92 ? -1.443 -10.240 21.072 1.00 92.44 92 GLU A CA 1
ATOM 732 C C . GLU A 1 92 ? -2.217 -11.440 20.510 1.00 92.44 92 GLU A C 1
ATOM 734 O O . GLU A 1 92 ? -1.618 -12.341 19.916 1.00 92.44 92 GLU A O 1
ATOM 739 N N . LYS A 1 93 ? -3.553 -11.440 20.631 1.00 91.94 93 LYS A N 1
ATOM 740 C CA . LYS A 1 93 ? -4.409 -12.528 20.131 1.00 91.94 93 LYS A CA 1
ATOM 741 C C . LYS A 1 93 ? -4.324 -12.676 18.609 1.00 91.94 93 LYS A C 1
ATOM 743 O O . LYS A 1 93 ? -4.313 -13.801 18.111 1.00 91.94 93 LYS A O 1
ATOM 748 N N . LEU A 1 94 ? -4.217 -11.564 17.880 1.00 91.19 94 LEU A N 1
ATOM 749 C CA . LEU A 1 94 ? -4.047 -11.551 16.423 1.00 91.19 94 LEU A CA 1
ATOM 750 C C . LEU A 1 94 ? -2.585 -11.688 15.972 1.00 91.19 94 LEU A C 1
ATOM 752 O O . LEU A 1 94 ? -2.332 -11.791 14.773 1.00 91.19 94 LEU A O 1
ATOM 756 N N . LYS A 1 95 ? -1.627 -11.738 16.909 1.00 91.00 95 LYS A N 1
ATOM 757 C CA . LYS A 1 95 ? -0.179 -11.804 16.640 1.00 91.00 95 LYS A CA 1
ATOM 758 C C . LYS A 1 95 ? 0.288 -10.710 15.677 1.00 91.00 95 LYS A C 1
ATOM 760 O O . LYS A 1 95 ? 1.068 -10.973 14.761 1.00 91.00 95 LYS A O 1
ATOM 765 N N . LEU A 1 96 ? -0.207 -9.491 15.877 1.00 89.19 96 LEU A N 1
ATOM 766 C CA . LEU A 1 96 ? 0.183 -8.347 15.062 1.00 89.19 96 LEU A CA 1
ATOM 767 C C . LEU A 1 96 ? 1.657 -8.014 15.312 1.00 89.19 96 LEU A C 1
ATOM 769 O O . LEU A 1 96 ? 2.119 -7.974 16.452 1.00 89.19 96 LEU A O 1
ATOM 773 N N . GLU A 1 97 ? 2.401 -7.762 14.236 1.00 87.56 97 GLU A N 1
ATOM 774 C CA . GLU A 1 97 ? 3.793 -7.297 14.322 1.00 87.56 97 GLU A CA 1
ATOM 775 C C . GLU A 1 97 ? 3.873 -5.823 14.748 1.00 87.56 97 GLU A C 1
ATOM 777 O O . GLU A 1 97 ? 4.859 -5.382 15.341 1.00 87.56 97 GLU A O 1
ATOM 782 N N . GLU A 1 98 ? 2.823 -5.059 14.448 1.00 88.19 98 GLU A N 1
ATOM 783 C CA . GLU A 1 98 ? 2.705 -3.647 14.778 1.00 88.19 98 GLU A CA 1
ATOM 784 C C . GLU A 1 98 ? 1.902 -3.420 16.059 1.00 88.19 98 GLU A C 1
ATOM 786 O O . GLU A 1 98 ? 0.964 -4.147 16.385 1.00 88.19 98 GLU A O 1
ATOM 791 N N . LYS A 1 99 ? 2.294 -2.384 16.805 1.00 89.25 99 LYS A N 1
ATOM 792 C CA . LYS A 1 99 ? 1.579 -1.972 18.012 1.00 89.25 99 LYS A CA 1
ATOM 793 C C . LYS A 1 99 ? 0.401 -1.074 17.632 1.00 89.25 99 LYS A C 1
ATOM 795 O O . LYS A 1 99 ? 0.598 -0.198 16.787 1.00 89.25 99 LYS A O 1
ATOM 800 N N . PRO A 1 100 ? -0.761 -1.228 18.289 1.00 92.88 100 PRO A N 1
ATOM 801 C CA . PRO A 1 100 ? -1.855 -0.270 18.197 1.00 92.88 100 PRO A CA 1
ATOM 802 C C . PRO A 1 100 ? -1.367 1.163 18.402 1.00 92.88 100 PRO A C 1
ATOM 804 O O . PRO A 1 100 ? -0.616 1.433 19.342 1.00 92.88 100 PRO A O 1
ATOM 807 N N . GLN A 1 101 ? -1.766 2.058 17.503 1.00 91.19 101 GLN A N 1
ATOM 808 C CA . GLN A 1 101 ? -1.461 3.483 17.592 1.00 91.19 101 GLN A CA 1
ATOM 809 C C . GLN A 1 101 ? -2.478 4.207 18.470 1.00 91.19 101 GLN A C 1
ATOM 811 O O . GLN A 1 101 ? -2.089 5.046 19.278 1.00 91.19 101 GLN A O 1
ATOM 816 N N . ASP A 1 102 ? -3.756 3.888 18.280 1.00 91.25 102 ASP A N 1
ATOM 817 C CA . ASP A 1 102 ? -4.871 4.487 19.001 1.00 91.25 102 ASP A CA 1
ATOM 818 C C . ASP A 1 102 ? -5.989 3.456 19.174 1.00 91.25 102 ASP A C 1
ATOM 820 O O . ASP A 1 102 ? -6.129 2.542 18.353 1.00 91.25 102 ASP A O 1
ATOM 824 N N . VAL A 1 103 ? -6.763 3.596 20.244 1.00 93.31 103 VAL A N 1
ATOM 825 C CA . VAL A 1 103 ? -7.941 2.772 20.519 1.00 93.31 103 VAL A CA 1
ATOM 826 C C . VAL A 1 103 ? -9.074 3.712 20.877 1.00 93.31 103 VAL A C 1
ATOM 828 O O . VAL A 1 103 ? -8.973 4.463 21.838 1.00 93.31 103 VAL A O 1
ATOM 831 N N . TYR A 1 104 ? -10.148 3.668 20.098 1.00 92.81 104 TYR A N 1
ATOM 832 C CA . TYR A 1 104 ? -11.301 4.535 20.275 1.00 92.81 104 TYR A CA 1
ATOM 833 C C . TYR A 1 104 ? -12.564 3.707 20.460 1.00 92.81 104 TYR A C 1
ATOM 835 O O . TYR A 1 104 ? -12.911 2.888 19.609 1.00 92.81 104 TYR A O 1
ATOM 843 N N . ARG A 1 105 ? -13.290 3.926 21.555 1.00 92.94 105 ARG A N 1
ATOM 844 C CA . ARG A 1 105 ? -14.587 3.282 21.769 1.00 92.94 105 ARG A CA 1
ATOM 845 C C . ARG A 1 105 ? -15.666 3.967 20.925 1.00 92.94 105 ARG A C 1
ATOM 847 O O . ARG A 1 105 ? -15.992 5.134 21.134 1.00 92.94 105 ARG A O 1
ATOM 854 N N . VAL A 1 106 ? -16.224 3.221 19.972 1.00 91.00 106 VAL A N 1
ATOM 855 C CA . VAL A 1 106 ? -17.269 3.689 19.045 1.00 91.00 106 VAL A CA 1
ATOM 856 C C . VAL A 1 106 ? -18.639 3.645 19.721 1.00 91.00 106 VAL A C 1
ATOM 858 O O . VAL A 1 106 ? -19.450 4.558 19.560 1.00 91.00 106 VAL A O 1
ATOM 861 N N . ASN A 1 107 ? -18.904 2.582 20.480 1.00 91.06 107 ASN A N 1
ATOM 862 C CA . ASN A 1 107 ? -20.104 2.398 21.295 1.00 91.06 107 ASN A CA 1
ATOM 863 C C . ASN A 1 107 ? -19.807 1.440 22.466 1.00 91.06 107 ASN A C 1
ATOM 865 O O . ASN A 1 107 ? -18.676 0.985 22.620 1.00 91.06 107 ASN A O 1
ATOM 869 N N . ASP A 1 108 ? -20.812 1.130 23.289 1.00 88.38 108 ASP A N 1
ATOM 870 C CA . ASP A 1 108 ? -20.650 0.292 24.491 1.00 88.38 108 ASP A CA 1
ATOM 871 C C . ASP A 1 108 ? -20.015 -1.081 24.205 1.00 88.38 108 ASP A C 1
ATOM 873 O O . ASP A 1 108 ? -19.310 -1.620 25.056 1.00 88.38 108 ASP A O 1
ATOM 877 N N . ASP A 1 109 ? -20.227 -1.624 23.003 1.00 90.38 109 ASP A N 1
ATOM 878 C CA . ASP A 1 109 ? -19.823 -2.979 22.632 1.00 90.38 109 ASP A CA 1
ATOM 879 C C . ASP A 1 109 ? -18.697 -3.022 21.594 1.00 90.38 109 ASP A C 1
ATOM 881 O O . ASP A 1 109 ? -18.183 -4.105 21.316 1.00 90.38 109 ASP A O 1
ATOM 885 N N . GLU A 1 110 ? -18.308 -1.885 21.015 1.00 92.94 110 GLU A N 1
ATOM 886 C CA . GLU A 1 110 ? -17.428 -1.813 19.849 1.00 92.94 110 GLU A CA 1
ATOM 887 C C . GLU A 1 110 ? -16.324 -0.768 20.022 1.00 92.94 110 GLU A C 1
ATOM 889 O O . GLU A 1 110 ? -16.582 0.388 20.369 1.00 92.94 110 GLU A O 1
ATOM 894 N N . LEU A 1 111 ? -15.087 -1.164 19.724 1.00 94.25 111 LEU A N 1
ATOM 895 C CA . LEU A 1 111 ? -13.950 -0.250 19.623 1.00 94.25 111 LEU A CA 1
ATOM 896 C C . LEU A 1 111 ? -13.293 -0.365 18.267 1.00 94.25 111 LEU A C 1
ATOM 898 O O . LEU A 1 111 ? -13.239 -1.431 17.663 1.00 94.25 111 LEU A O 1
ATOM 902 N N . GLU A 1 112 ? -12.706 0.740 17.856 1.00 95.88 112 GLU A N 1
ATOM 903 C CA . GLU A 1 112 ? -11.823 0.827 16.719 1.00 95.88 112 GLU A CA 1
ATOM 904 C C . GLU A 1 112 ? -10.377 0.898 17.213 1.00 95.88 112 GLU A C 1
ATOM 906 O O . GLU A 1 112 ? -9.998 1.804 17.954 1.00 95.88 112 GLU A O 1
ATOM 911 N N . VAL A 1 113 ? -9.558 -0.068 16.807 1.00 94.69 113 VAL A N 1
ATOM 912 C CA . VAL A 1 113 ? -8.113 -0.074 17.042 1.00 94.69 113 VAL A CA 1
ATOM 913 C C . VAL A 1 113 ? -7.421 0.348 15.752 1.00 94.69 113 VAL A C 1
ATOM 915 O O . VAL A 1 113 ? -7.505 -0.346 14.739 1.00 94.69 113 VAL A O 1
ATOM 918 N N . SER A 1 114 ? -6.721 1.476 15.786 1.00 94.06 114 SER A N 1
ATOM 919 C CA . SER A 1 114 ? -5.969 2.000 14.645 1.00 94.06 114 SER A CA 1
ATOM 920 C C . SER A 1 114 ? -4.537 1.478 14.645 1.00 94.06 114 SER A C 1
ATOM 922 O O . SER A 1 114 ? -3.846 1.519 15.667 1.00 94.06 114 SER A O 1
ATOM 924 N N . LEU A 1 115 ? -4.067 1.017 13.487 1.00 93.12 115 LEU A N 1
ATOM 925 C CA . LEU A 1 115 ? -2.710 0.516 13.291 1.00 93.12 115 LEU A CA 1
ATOM 926 C C . LEU A 1 115 ? -1.851 1.514 12.486 1.00 93.12 115 LEU A C 1
ATOM 928 O O . LEU A 1 115 ? -2.365 2.182 11.585 1.00 93.12 115 LEU A O 1
ATOM 932 N N . PRO A 1 116 ? -0.528 1.593 12.739 1.00 90.50 116 PRO A N 1
ATOM 933 C CA . PRO A 1 116 ? 0.384 2.488 12.017 1.00 90.50 116 PRO A CA 1
ATOM 934 C C . PRO A 1 116 ? 0.408 2.289 10.496 1.00 90.50 116 PRO A C 1
ATOM 936 O O . PRO A 1 116 ? 0.693 3.228 9.751 1.00 90.50 116 PRO A O 1
ATOM 939 N N . SER A 1 117 ? 0.118 1.077 10.023 1.00 86.94 117 SER A N 1
ATOM 940 C CA . SER A 1 117 ? -0.017 0.747 8.602 1.00 86.94 117 SER A CA 1
ATOM 941 C C . SER A 1 117 ? -1.185 1.453 7.895 1.00 86.94 117 SER A C 1
ATOM 943 O O . SER A 1 117 ? -1.230 1.462 6.663 1.00 86.94 117 SER A O 1
ATOM 945 N N . GLY A 1 118 ? -2.116 2.057 8.642 1.00 86.69 118 GLY A N 1
ATOM 946 C CA . GLY A 1 118 ? -3.375 2.598 8.126 1.00 86.69 118 GLY A CA 1
ATOM 947 C C . GLY A 1 118 ? -4.502 1.564 8.058 1.00 86.69 118 GLY A C 1
ATOM 948 O O . GLY A 1 118 ? -5.539 1.836 7.455 1.00 86.69 118 GLY A O 1
ATOM 949 N N . ARG A 1 119 ? -4.297 0.379 8.646 1.00 92.06 119 ARG A N 1
ATOM 950 C CA . ARG A 1 119 ? -5.347 -0.610 8.919 1.00 92.06 119 ARG A CA 1
ATOM 951 C C . ARG A 1 119 ? -6.099 -0.231 10.197 1.00 92.06 119 ARG A C 1
ATOM 953 O O . ARG A 1 119 ? -5.516 0.331 11.123 1.00 92.06 119 ARG A O 1
ATOM 960 N N . THR A 1 120 ? -7.375 -0.572 10.255 1.00 94.38 120 THR A N 1
ATOM 961 C CA . THR A 1 120 ? -8.243 -0.414 11.420 1.00 94.38 120 THR A CA 1
ATOM 962 C C . THR A 1 120 ? -8.875 -1.755 11.773 1.00 94.38 120 THR A C 1
ATOM 964 O O . THR A 1 120 ? -9.182 -2.568 10.900 1.00 94.38 120 THR A O 1
ATOM 967 N N . LEU A 1 121 ? -9.053 -2.007 13.065 1.00 95.25 121 LEU A N 1
ATOM 968 C CA . LEU A 1 121 ? -9.718 -3.198 13.581 1.00 95.25 121 LEU A CA 1
ATOM 969 C C . LEU A 1 121 ? -10.964 -2.758 14.343 1.00 95.25 121 LEU A C 1
ATOM 971 O O . LEU A 1 121 ? -10.850 -2.118 15.384 1.00 95.25 121 LEU A O 1
ATOM 975 N N . GLN A 1 122 ? -12.141 -3.118 13.850 1.00 95.81 122 GLN A N 1
ATOM 976 C CA . GLN A 1 122 ? -13.394 -2.978 14.585 1.00 95.81 122 GLN A CA 1
ATOM 977 C C . GLN A 1 122 ? -13.580 -4.215 15.452 1.00 95.81 122 GLN A C 1
ATOM 979 O O . GLN A 1 122 ? -13.730 -5.326 14.946 1.00 95.81 122 GLN A O 1
ATOM 984 N N . VAL A 1 123 ? -13.515 -4.033 16.763 1.00 95.38 123 VAL A N 1
ATOM 985 C CA . VAL A 1 123 ? -13.521 -5.094 17.764 1.00 95.38 123 VAL A CA 1
ATOM 986 C C . VAL A 1 123 ? -14.826 -5.022 18.535 1.00 95.38 123 VAL A C 1
ATOM 988 O O . VAL A 1 123 ? -15.071 -4.057 19.254 1.00 95.38 123 VAL A O 1
ATOM 991 N N . ASN A 1 124 ? -15.637 -6.070 18.445 1.00 95.12 124 ASN A N 1
ATOM 992 C CA . ASN A 1 124 ? -16.805 -6.232 19.296 1.00 95.12 124 ASN A CA 1
ATOM 993 C C . ASN A 1 124 ? -16.406 -6.946 20.601 1.00 95.12 124 ASN A C 1
ATOM 995 O O . ASN A 1 124 ? -16.057 -8.126 20.576 1.00 95.12 124 ASN A O 1
ATOM 999 N N . GLN A 1 125 ? -16.471 -6.260 21.744 1.00 91.50 125 GLN A N 1
ATOM 1000 C CA . GLN A 1 125 ? -16.003 -6.777 23.042 1.00 91.50 125 GLN A CA 1
ATOM 1001 C C . GLN A 1 125 ? -16.810 -7.977 23.535 1.00 91.50 125 GLN A C 1
ATOM 1003 O O . GLN A 1 125 ? -16.241 -8.927 24.071 1.00 91.50 125 GLN A O 1
ATOM 1008 N N . LYS A 1 126 ? -18.135 -7.947 23.339 1.00 90.94 126 LYS A N 1
ATOM 1009 C CA . LYS A 1 126 ? -19.049 -8.986 23.836 1.00 90.94 126 LYS A CA 1
ATOM 1010 C C . LYS A 1 126 ? -18.911 -10.302 23.087 1.00 90.94 126 LYS A C 1
ATOM 1012 O O . LYS A 1 126 ? -19.025 -11.366 23.684 1.00 90.94 126 LYS A O 1
ATOM 1017 N N . THR A 1 127 ? -18.723 -10.237 21.774 1.00 91.50 127 THR A N 1
ATOM 1018 C CA . THR A 1 127 ? -18.632 -11.434 20.922 1.00 91.50 127 THR A CA 1
ATOM 1019 C C . THR A 1 127 ? -17.189 -11.855 20.666 1.00 91.50 127 THR A C 1
ATOM 1021 O O . THR A 1 127 ? -16.927 -13.027 20.417 1.00 91.50 127 THR A O 1
ATOM 1024 N N . GLY A 1 128 ? -16.240 -10.920 20.734 1.00 91.50 128 GLY A N 1
ATOM 1025 C CA . GLY A 1 128 ? -14.868 -11.137 20.291 1.00 91.50 128 GLY A CA 1
ATOM 1026 C C . GLY A 1 128 ? -14.702 -11.135 18.773 1.00 91.50 128 G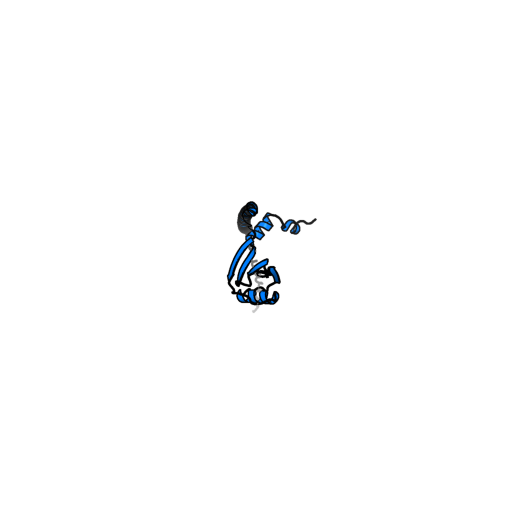LY A C 1
ATOM 1027 O O . GLY A 1 128 ? -13.652 -11.555 18.286 1.00 91.50 128 GLY A O 1
ATOM 1028 N N . ALA A 1 129 ? -15.719 -10.715 18.016 1.00 94.38 129 ALA A N 1
ATOM 1029 C CA . ALA A 1 129 ? -15.609 -10.567 16.572 1.00 94.38 129 ALA A CA 1
ATOM 1030 C C . ALA A 1 129 ? -14.729 -9.357 16.239 1.00 94.38 129 ALA A C 1
ATOM 1032 O O . ALA A 1 129 ? -14.950 -8.264 16.760 1.00 94.38 129 ALA A O 1
ATOM 1033 N N . VAL A 1 130 ? -13.753 -9.553 15.358 1.00 95.75 130 VAL A N 1
ATOM 1034 C CA . VAL A 1 130 ? -12.890 -8.485 14.861 1.00 95.75 130 VAL A CA 1
ATOM 1035 C C . VAL A 1 130 ? -13.027 -8.386 13.354 1.00 95.75 130 VAL A C 1
ATOM 1037 O O . VAL A 1 130 ? -12.802 -9.365 12.639 1.00 95.75 130 VAL A O 1
ATOM 1040 N N . LEU A 1 131 ? -13.378 -7.201 12.871 1.00 95.38 131 LEU A N 1
ATOM 1041 C CA . LEU A 1 131 ? -13.345 -6.853 11.462 1.00 95.38 131 LEU A CA 1
ATOM 1042 C C . LEU A 1 131 ? -12.143 -5.954 11.209 1.00 95.38 131 LEU A C 1
ATOM 1044 O O . LEU A 1 131 ? -12.097 -4.806 11.629 1.00 95.38 131 LEU A O 1
ATOM 1048 N N . GLU A 1 132 ? -11.174 -6.492 10.497 1.00 94.62 132 GLU A N 1
ATOM 1049 C CA . GLU A 1 132 ? -10.044 -5.742 10.001 1.00 94.62 132 GLU A CA 1
ATOM 1050 C C . GLU A 1 132 ? -10.360 -5.124 8.648 1.00 94.62 132 GLU A C 1
ATOM 1052 O O . GLU A 1 132 ? -10.783 -5.822 7.724 1.00 94.62 132 GLU A O 1
ATOM 1057 N N . GLN A 1 133 ? -10.094 -3.828 8.531 1.00 93.38 133 GLN A N 1
ATOM 1058 C CA . GLN A 1 133 ? -10.230 -3.062 7.306 1.00 93.38 133 GLN A CA 1
ATOM 1059 C C . GLN A 1 133 ? -8.949 -2.285 7.031 1.00 93.38 133 GLN A C 1
ATOM 1061 O O . GLN A 1 133 ? -8.290 -1.779 7.932 1.00 93.38 133 GLN A O 1
ATOM 1066 N N . GLY A 1 134 ? -8.569 -2.165 5.768 1.00 90.25 134 GLY A N 1
ATOM 1067 C CA . GLY A 1 134 ? -7.411 -1.358 5.416 1.00 90.25 134 GLY A CA 1
ATOM 1068 C C . GLY A 1 134 ? -7.094 -1.390 3.941 1.00 90.25 134 GLY A C 1
ATOM 1069 O O . GLY A 1 134 ? -7.818 -1.968 3.130 1.00 90.25 134 GLY A O 1
ATOM 1070 N N . GLN A 1 135 ? -5.988 -0.746 3.589 1.00 88.44 135 GLN A N 1
ATOM 1071 C CA . GLN A 1 135 ? -5.544 -0.642 2.209 1.00 88.44 135 GLN A CA 1
ATOM 1072 C C . GLN A 1 135 ? -4.045 -0.855 2.105 1.00 88.44 135 GLN A C 1
ATOM 1074 O O . GLN A 1 135 ? -3.261 -0.170 2.755 1.00 88.44 135 GLN A O 1
ATOM 1079 N N . GLU A 1 136 ? -3.641 -1.748 1.207 1.00 84.81 136 GLU A N 1
ATOM 1080 C CA . GLU A 1 136 ? -2.234 -1.963 0.889 1.00 84.81 136 GLU A CA 1
ATOM 1081 C C . GLU A 1 136 ? -1.871 -1.366 -0.473 1.00 84.81 136 GLU A C 1
ATOM 1083 O O . GLU A 1 136 ? -2.573 -1.596 -1.465 1.00 84.81 136 GLU A O 1
ATOM 1088 N N . PRO A 1 137 ? -0.770 -0.601 -0.574 1.00 85.06 137 PRO A N 1
ATOM 1089 C CA . PRO A 1 137 ? -0.383 0.026 -1.823 1.00 85.06 137 PRO A CA 1
ATOM 1090 C C . PRO A 1 137 ? 0.165 -0.995 -2.826 1.00 85.06 137 PRO A C 1
ATOM 1092 O O . PRO A 1 137 ? 1.110 -1.736 -2.556 1.00 85.06 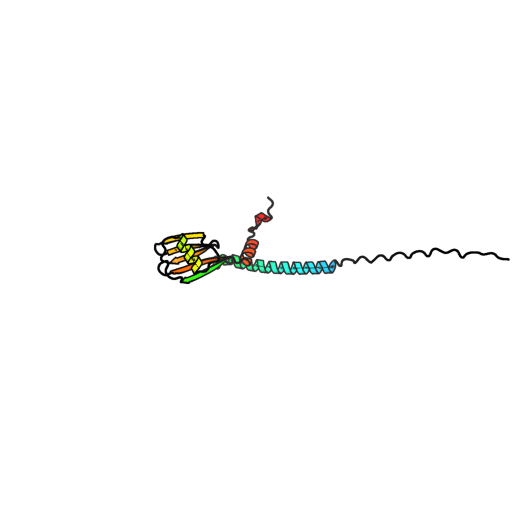137 PRO A O 1
ATOM 1095 N N . ARG A 1 138 ? -0.323 -0.938 -4.066 1.00 84.81 138 ARG A N 1
ATOM 1096 C CA . ARG A 1 138 ? 0.262 -1.661 -5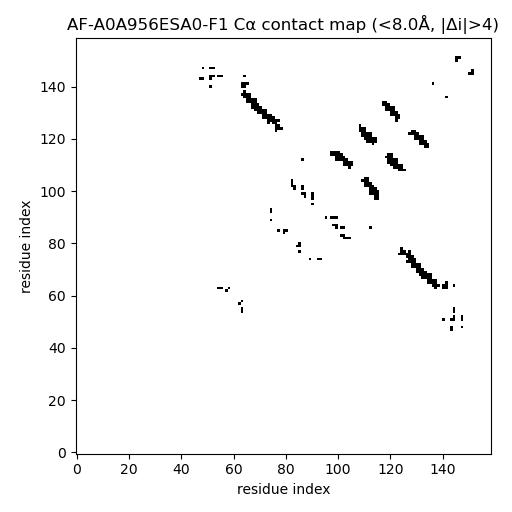.200 1.00 84.81 138 ARG A CA 1
ATOM 1097 C C . ARG A 1 138 ? 1.459 -0.890 -5.732 1.00 84.81 138 ARG A C 1
ATOM 1099 O O . ARG A 1 138 ? 1.324 -0.111 -6.673 1.00 84.81 138 ARG A O 1
ATOM 1106 N N . PHE A 1 139 ? 2.630 -1.100 -5.123 1.00 83.56 139 PHE A N 1
ATOM 1107 C CA . PHE A 1 139 ? 3.851 -0.322 -5.381 1.00 83.56 139 PHE A CA 1
ATOM 1108 C C . PHE A 1 139 ? 4.097 -0.038 -6.873 1.00 83.56 139 PHE A C 1
ATOM 1110 O O . PHE A 1 139 ? 4.175 1.125 -7.267 1.00 83.56 139 PHE A O 1
ATOM 1117 N N . PHE A 1 140 ? 4.139 -1.074 -7.719 1.00 82.38 140 PHE A N 1
ATOM 1118 C CA . PHE A 1 140 ? 4.411 -0.910 -9.152 1.00 82.38 140 PHE A CA 1
ATOM 1119 C C . PHE A 1 140 ? 3.358 -0.064 -9.878 1.00 82.38 140 PHE A C 1
ATOM 1121 O O . PHE A 1 140 ? 3.718 0.841 -10.631 1.00 82.38 140 PHE A O 1
ATOM 1128 N N . LEU A 1 141 ? 2.068 -0.316 -9.635 1.00 82.44 141 LEU A N 1
ATOM 1129 C CA . LEU A 1 141 ? 0.981 0.432 -10.274 1.00 82.44 141 LEU A CA 1
ATOM 1130 C C . LEU A 1 141 ? 0.915 1.867 -9.758 1.00 82.44 141 LEU A C 1
ATOM 1132 O O . LEU A 1 141 ? 0.749 2.791 -10.546 1.00 82.44 141 LEU A O 1
ATOM 1136 N N . ARG A 1 142 ? 1.132 2.075 -8.459 1.00 83.00 142 ARG A N 1
ATOM 1137 C CA . ARG A 1 142 ? 1.159 3.403 -7.844 1.00 83.00 142 ARG A CA 1
ATOM 1138 C C . ARG A 1 142 ? 2.322 4.248 -8.366 1.00 83.00 142 ARG A C 1
ATOM 1140 O O . ARG A 1 142 ? 2.130 5.431 -8.637 1.00 83.00 142 ARG A O 1
ATOM 1147 N N . VAL A 1 143 ? 3.508 3.662 -8.553 1.00 82.06 143 VAL A N 1
ATOM 1148 C CA . VAL A 1 143 ? 4.663 4.348 -9.163 1.00 82.06 143 VAL A CA 1
ATOM 1149 C C . VAL A 1 143 ? 4.400 4.651 -10.639 1.00 82.06 143 VAL A C 1
ATOM 1151 O O . VAL A 1 143 ? 4.622 5.782 -11.075 1.00 82.06 143 VAL A O 1
ATOM 1154 N N . ALA A 1 144 ? 3.884 3.683 -11.402 1.00 82.25 144 ALA A N 1
ATOM 1155 C CA . ALA A 1 144 ? 3.534 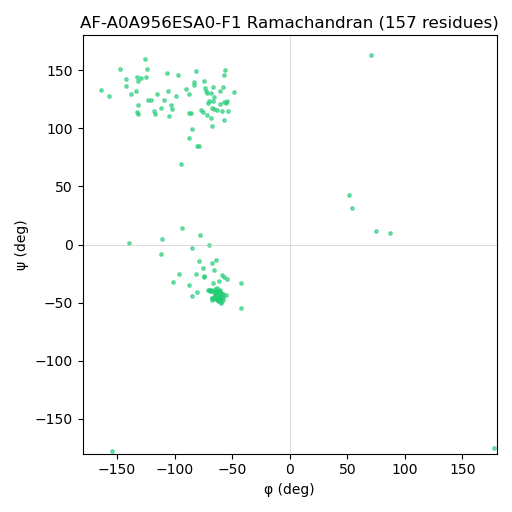3.885 -12.807 1.00 82.25 144 ALA A CA 1
ATOM 1156 C C . ALA A 1 144 ? 2.456 4.967 -12.981 1.00 82.25 144 ALA A C 1
ATOM 1158 O O . ALA A 1 144 ? 2.553 5.794 -13.889 1.00 82.25 144 ALA A O 1
ATOM 1159 N N . ASN A 1 145 ? 1.461 5.004 -12.094 1.00 82.31 145 ASN A N 1
ATOM 1160 C CA . ASN A 1 145 ? 0.420 6.024 -12.062 1.00 82.31 145 ASN A CA 1
ATOM 1161 C C . ASN A 1 145 ? 0.991 7.398 -11.675 1.00 82.31 145 ASN A C 1
ATOM 1163 O O . ASN A 1 145 ? 0.743 8.396 -12.346 1.00 82.31 145 ASN A O 1
ATOM 1167 N N . TRP A 1 146 ? 1.835 7.466 -10.642 1.00 81.06 146 TRP A N 1
ATOM 1168 C CA . TRP A 1 146 ? 2.500 8.708 -10.236 1.00 81.06 146 TRP A CA 1
ATOM 1169 C C . TRP A 1 146 ? 3.345 9.319 -11.364 1.00 81.06 146 TRP A C 1
ATOM 1171 O O . TRP A 1 146 ? 3.289 10.534 -11.585 1.00 81.06 146 TRP A O 1
ATOM 1181 N N . LEU A 1 147 ? 4.082 8.475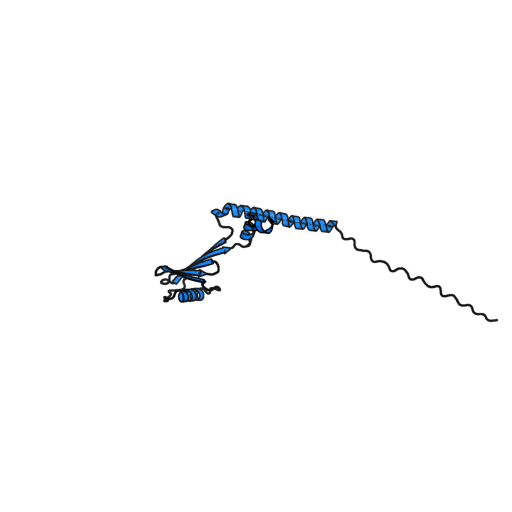 -12.097 1.00 79.81 147 LEU A N 1
ATOM 1182 C CA . LEU A 1 147 ? 4.838 8.878 -13.281 1.00 79.81 147 LEU A CA 1
ATOM 1183 C C . LEU A 1 147 ? 3.899 9.340 -14.406 1.00 79.81 147 LEU A C 1
ATOM 1185 O O . LEU A 1 147 ? 4.136 10.388 -15.003 1.00 79.81 147 LEU A O 1
ATOM 1189 N N . HIS A 1 148 ? 2.816 8.598 -14.664 1.00 78.81 148 HIS A N 1
ATOM 1190 C CA . HIS A 1 148 ? 1.832 8.902 -15.707 1.00 78.81 148 HIS A CA 1
ATOM 1191 C C . HIS A 1 148 ? 1.121 10.239 -15.483 1.00 78.81 148 HIS A C 1
ATOM 1193 O O . HIS A 1 148 ? 1.099 11.086 -16.375 1.00 78.81 148 HIS A O 1
ATOM 1199 N N . LEU A 1 149 ? 0.627 10.471 -14.264 1.00 76.88 149 LEU A N 1
ATOM 1200 C CA . LEU A 1 149 ? -0.022 11.717 -13.849 1.00 76.88 149 LEU A CA 1
ATOM 1201 C C . LEU A 1 149 ? 0.950 12.895 -13.722 1.00 76.88 149 LEU A C 1
ATOM 1203 O O . LEU A 1 149 ? 0.535 14.003 -13.375 1.00 76.88 149 LEU A O 1
ATOM 1207 N N . ASN A 1 150 ? 2.243 12.677 -13.980 1.00 71.06 150 ASN A N 1
ATOM 1208 C CA . ASN A 1 150 ? 3.264 13.712 -13.965 1.00 71.06 150 ASN A CA 1
ATOM 1209 C C . ASN A 1 150 ? 3.281 14.489 -12.630 1.00 71.06 150 ASN A C 1
ATOM 1211 O O . ASN A 1 150 ? 3.565 15.687 -12.579 1.00 71.06 150 ASN A O 1
ATOM 1215 N N . ARG A 1 151 ? 2.939 13.821 -11.518 1.00 66.50 151 ARG A N 1
ATOM 1216 C CA . ARG A 1 151 ? 2.865 14.441 -10.180 1.00 66.50 151 ARG A CA 1
ATOM 1217 C C . ARG A 1 151 ? 4.242 14.870 -9.662 1.00 66.50 151 ARG A C 1
ATOM 1219 O O . ARG A 1 151 ? 4.331 15.702 -8.765 1.00 66.50 151 ARG A O 1
ATOM 1226 N N . GLY A 1 152 ? 5.310 14.362 -10.275 1.00 59.41 152 GLY A N 1
ATOM 1227 C CA . GLY A 1 152 ? 6.697 14.739 -10.026 1.00 59.41 152 GLY A CA 1
ATOM 1228 C C . GLY A 1 152 ? 7.158 16.055 -10.656 1.00 59.41 152 GLY A C 1
ATOM 1229 O O . GLY A 1 152 ? 8.343 16.337 -10.557 1.00 59.41 152 GLY A O 1
ATOM 1230 N N . LYS A 1 153 ? 6.281 16.881 -11.260 1.00 58.28 153 LYS A N 1
ATOM 1231 C CA . LYS A 1 153 ? 6.652 18.168 -11.901 1.00 58.28 153 LYS A CA 1
ATOM 1232 C C . LYS A 1 153 ? 7.654 19.018 -11.100 1.00 58.28 153 LYS A C 1
ATOM 1234 O O . LYS A 1 153 ? 8.495 19.674 -11.706 1.00 58.28 153 LYS A O 1
ATOM 1239 N N . LYS A 1 154 ? 7.621 18.977 -9.762 1.00 59.00 154 LYS A N 1
ATOM 1240 C CA . LYS A 1 154 ? 8.575 19.681 -8.881 1.00 59.00 154 LYS A CA 1
ATOM 1241 C C . LYS A 1 154 ? 10.031 19.187 -8.959 1.00 59.00 154 LYS A C 1
ATOM 1243 O O . LYS A 1 154 ? 10.919 19.940 -8.597 1.00 59.00 154 LYS A O 1
ATOM 1248 N N . ALA A 1 155 ? 10.297 17.963 -9.412 1.00 62.22 155 ALA A N 1
ATOM 1249 C CA . ALA A 1 155 ? 11.647 17.390 -9.446 1.00 62.22 155 ALA A CA 1
ATOM 1250 C C . ALA A 1 155 ? 12.505 17.880 -10.631 1.00 62.22 155 ALA A C 1
ATOM 1252 O O . ALA A 1 155 ? 13.717 17.693 -10.622 1.00 62.22 155 ALA A O 1
ATOM 1253 N N . TRP A 1 156 ? 11.898 18.508 -11.644 1.00 57.78 156 TRP A N 1
ATOM 1254 C CA . TRP A 1 156 ? 12.591 19.010 -12.845 1.00 57.78 156 TRP A CA 1
ATOM 1255 C C . TRP A 1 156 ? 12.082 20.375 -13.330 1.00 57.78 156 TRP A C 1
ATOM 1257 O O . TRP A 1 156 ? 12.565 20.882 -14.340 1.00 57.78 156 TRP A O 1
ATOM 1267 N N . SER A 1 157 ? 11.113 20.983 -12.638 1.00 56.62 157 SER A N 1
ATOM 1268 C CA . SER A 1 157 ? 10.746 22.381 -12.881 1.00 56.62 157 SER A CA 1
ATOM 1269 C C . SER A 1 157 ? 11.680 23.265 -12.062 1.00 56.62 157 SER A C 1
ATOM 1271 O O . SER A 1 157 ? 11.491 23.409 -10.859 1.00 56.62 157 SER A O 1
ATOM 1273 N N . TYR A 1 158 ? 12.706 23.812 -12.710 1.00 62.09 158 TYR A N 1
ATOM 1274 C CA . TYR A 1 158 ? 13.532 24.881 -12.154 1.00 62.09 158 TYR A CA 1
ATOM 1275 C C . TYR A 1 158 ? 12.845 26.206 -12.522 1.00 62.09 158 TYR A C 1
ATOM 1277 O O . TYR A 1 158 ? 13.015 26.704 -13.634 1.00 62.09 158 TYR A O 1
ATOM 1285 N N . ILE A 1 159 ? 11.975 26.701 -11.639 1.00 56.47 159 ILE A N 1
ATOM 1286 C CA . ILE A 1 159 ? 11.461 28.081 -11.645 1.00 56.47 159 ILE A CA 1
ATOM 1287 C C . ILE A 1 159 ? 11.892 28.704 -10.327 1.00 56.47 159 ILE A C 1
ATOM 1289 O O . ILE A 1 159 ? 11.692 28.025 -9.293 1.00 56.47 159 ILE A O 1
#

Radius of gyration: 37.6 Å; Cα contacts (8 Å, |Δi|>4): 177; chains: 1; bounding box: 129×43×67 Å

pLDDT: mean 83.13, std 13.29, range [40.91, 97.56]

Sequence (159 aa):
MSETDTPEDTPKAKSPAQAKPKKKLKWRPWIRALHRDIGYFAIGLTVIYALSGLAVNHIADWDPNFTQIEQRYEIGPIEEEDEEAIGKIVAEKLKLEEKPQDVYRVNDDELEVSLPSGRTLQVNQKTGAVLEQGQEPRFFLRVANWLHLNRGKKAWSYI

Mean predicted aligned error: 13.2 Å